Protein AF-A0A972JWY1-F1 (afdb_monomer_lite)

Structure (mmCIF, N/CA/C/O backbone):
data_AF-A0A972JWY1-F1
#
_entry.id   AF-A0A972JWY1-F1
#
loop_
_atom_site.group_PDB
_atom_site.i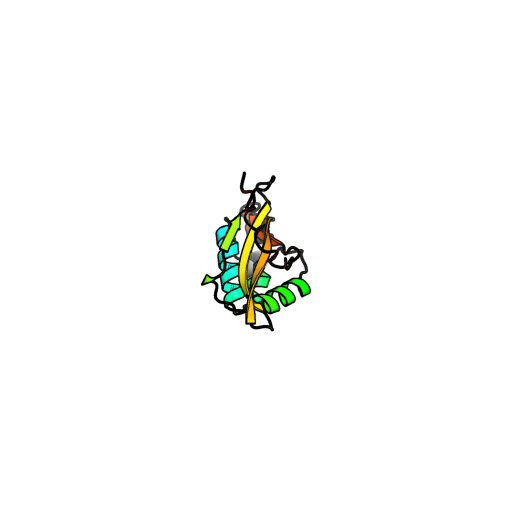d
_atom_site.type_symbol
_atom_site.label_atom_id
_atom_site.label_alt_id
_atom_site.label_comp_id
_atom_site.label_asym_id
_atom_site.label_entity_id
_atom_site.label_seq_id
_atom_site.pdbx_PDB_ins_code
_atom_site.Cartn_x
_atom_site.Cartn_y
_atom_site.Cartn_z
_atom_site.occupancy
_atom_site.B_iso_or_equiv
_atom_site.auth_seq_id
_atom_site.auth_comp_id
_atom_site.auth_asym_id
_atom_site.auth_atom_id
_atom_site.pdbx_PDB_model_num
ATOM 1 N N . MET A 1 1 ? 52.242 -6.864 -29.641 1.00 57.44 1 MET A N 1
ATOM 2 C CA . MET A 1 1 ? 51.829 -6.137 -28.414 1.00 57.44 1 MET A CA 1
ATOM 3 C C . MET A 1 1 ? 50.476 -5.418 -28.545 1.00 57.44 1 MET A C 1
ATOM 5 O O . MET A 1 1 ? 49.679 -5.521 -27.627 1.00 57.44 1 MET A O 1
ATOM 9 N N . ARG A 1 2 ? 50.147 -4.773 -29.678 1.00 54.00 2 ARG A N 1
ATOM 10 C CA . ARG A 1 2 ? 48.884 -4.022 -29.893 1.00 54.00 2 ARG A CA 1
ATOM 11 C C . ARG A 1 2 ? 47.576 -4.841 -29.775 1.00 54.00 2 ARG A C 1
ATOM 13 O O . ARG A 1 2 ? 46.601 -4.332 -29.239 1.00 54.00 2 ARG A O 1
ATOM 20 N N . ASN A 1 3 ? 47.565 -6.111 -30.191 1.00 56.72 3 ASN A N 1
ATOM 21 C CA . ASN A 1 3 ? 46.352 -6.955 -30.155 1.00 56.72 3 ASN A CA 1
ATOM 22 C C . ASN A 1 3 ? 45.970 -7.424 -28.740 1.00 56.72 3 ASN A C 1
ATOM 24 O O . ASN A 1 3 ? 44.793 -7.609 -28.450 1.00 56.72 3 ASN A O 1
ATOM 28 N N . ILE A 1 4 ? 46.957 -7.570 -27.851 1.00 67.19 4 ILE A N 1
ATOM 29 C CA . ILE A 1 4 ? 46.734 -7.984 -26.458 1.00 67.19 4 ILE A CA 1
ATOM 30 C C . ILE A 1 4 ? 46.080 -6.839 -25.672 1.00 67.19 4 ILE A C 1
ATOM 32 O O . ILE A 1 4 ? 45.142 -7.071 -24.919 1.00 67.19 4 ILE A O 1
ATOM 36 N N . ALA A 1 5 ? 46.501 -5.592 -25.915 1.00 63.88 5 ALA A N 1
ATOM 37 C CA . ALA A 1 5 ? 45.890 -4.415 -25.297 1.00 63.88 5 ALA A CA 1
ATOM 38 C C . ALA A 1 5 ? 44.412 -4.244 -25.696 1.00 63.88 5 ALA A C 1
ATOM 40 O O . ALA A 1 5 ? 43.578 -3.975 -24.840 1.00 63.88 5 ALA A O 1
ATOM 41 N N . ILE A 1 6 ? 44.068 -4.468 -26.971 1.00 67.38 6 ILE A N 1
ATOM 42 C CA . ILE A 1 6 ? 42.678 -4.390 -27.457 1.00 67.38 6 ILE A CA 1
ATOM 43 C C . ILE A 1 6 ? 41.809 -5.475 -26.807 1.00 67.38 6 ILE A C 1
ATOM 45 O O . ILE A 1 6 ? 40.698 -5.192 -26.368 1.00 67.38 6 ILE A O 1
ATOM 49 N N . PHE A 1 7 ? 42.324 -6.701 -26.692 1.00 63.97 7 PHE A N 1
ATOM 50 C CA . PHE A 1 7 ? 41.607 -7.802 -26.050 1.00 63.97 7 PHE A CA 1
ATOM 51 C C . PHE A 1 7 ? 41.331 -7.524 -24.565 1.00 63.97 7 PHE A C 1
ATOM 53 O O . PHE A 1 7 ? 40.209 -7.705 -24.100 1.00 63.97 7 PHE A O 1
ATOM 60 N N . ILE A 1 8 ? 42.325 -7.002 -23.838 1.00 68.94 8 ILE A N 1
ATOM 61 C CA . ILE A 1 8 ? 42.173 -6.609 -22.430 1.00 68.94 8 ILE A CA 1
ATOM 62 C C . ILE A 1 8 ? 41.130 -5.493 -22.283 1.00 68.94 8 ILE A C 1
ATOM 64 O O . ILE A 1 8 ? 40.285 -5.568 -21.395 1.00 68.94 8 ILE A O 1
ATOM 68 N N . VAL A 1 9 ? 41.129 -4.496 -23.174 1.00 69.19 9 VAL A N 1
ATOM 69 C CA . VAL A 1 9 ? 40.114 -3.432 -23.169 1.00 69.19 9 VAL A CA 1
ATOM 70 C C . VAL A 1 9 ? 38.718 -4.009 -23.396 1.00 69.19 9 VAL A C 1
ATOM 72 O O . VAL A 1 9 ? 37.812 -3.674 -22.643 1.00 69.19 9 VAL A O 1
ATOM 75 N N . ILE A 1 10 ? 38.522 -4.914 -24.357 1.00 68.62 10 ILE A N 1
ATOM 76 C CA . ILE A 1 10 ? 37.208 -5.531 -24.609 1.00 68.62 10 ILE A CA 1
ATOM 77 C C . ILE A 1 10 ? 36.725 -6.326 -23.391 1.00 68.62 10 ILE A C 1
ATOM 79 O O . ILE A 1 10 ? 35.565 -6.205 -23.007 1.00 68.62 10 ILE A O 1
ATOM 83 N N . VAL A 1 11 ? 37.611 -7.090 -22.747 1.00 69.69 11 VAL A N 1
ATOM 84 C CA . VAL A 1 11 ? 37.267 -7.880 -21.556 1.00 69.69 11 VAL A CA 1
ATOM 85 C C . VAL A 1 11 ? 36.926 -6.982 -20.366 1.00 69.69 11 VAL A C 1
ATOM 87 O O . VAL A 1 11 ? 35.931 -7.233 -19.692 1.00 69.69 11 VAL A O 1
ATOM 90 N N . ILE A 1 12 ? 37.687 -5.909 -20.126 1.00 66.81 12 ILE A N 1
ATOM 91 C CA . ILE A 1 12 ? 37.399 -4.964 -19.036 1.00 66.81 12 ILE A CA 1
ATOM 92 C C . ILE A 1 12 ? 36.105 -4.200 -19.317 1.00 66.81 12 ILE A C 1
ATOM 94 O O . ILE A 1 12 ? 35.259 -4.111 -18.437 1.00 66.81 12 ILE A O 1
ATOM 98 N N . THR A 1 13 ? 35.919 -3.692 -20.536 1.00 62.72 13 THR A N 1
ATOM 99 C CA . THR A 1 13 ? 34.737 -2.891 -20.900 1.00 62.72 13 THR A CA 1
ATOM 100 C C . THR A 1 13 ? 33.469 -3.748 -20.942 1.00 62.72 13 THR A C 1
ATOM 102 O O . THR A 1 13 ? 32.411 -3.311 -20.504 1.00 62.72 13 THR A O 1
ATOM 105 N N . GLY A 1 14 ? 33.568 -4.994 -21.416 1.00 63.53 14 GLY A N 1
ATOM 106 C CA . GLY A 1 14 ? 32.473 -5.964 -21.368 1.00 63.53 14 GLY A CA 1
ATOM 107 C C . GLY A 1 14 ? 32.167 -6.418 -19.940 1.00 63.53 14 GLY A C 1
ATOM 108 O O . GLY A 1 14 ? 31.004 -6.480 -19.548 1.00 63.53 14 GLY A O 1
ATOM 109 N N . GLY A 1 15 ? 33.203 -6.671 -19.136 1.00 64.06 15 GLY A N 1
ATOM 110 C CA . GLY A 1 15 ? 33.068 -7.052 -17.731 1.00 64.06 15 GLY A CA 1
ATOM 111 C C . GLY A 1 15 ? 32.445 -5.953 -16.867 1.00 64.06 15 GLY A C 1
ATOM 112 O O . GLY A 1 15 ? 31.585 -6.242 -16.032 1.00 64.06 15 GLY A O 1
ATOM 113 N N . THR A 1 16 ? 32.804 -4.685 -17.093 1.00 61.34 16 THR A N 1
ATOM 114 C CA . THR A 1 16 ? 32.198 -3.548 -16.387 1.00 61.34 16 THR A CA 1
ATOM 115 C C . THR A 1 16 ? 30.762 -3.300 -16.835 1.00 61.34 16 THR A C 1
ATOM 117 O O . THR A 1 16 ? 29.911 -3.081 -15.975 1.00 61.34 16 THR A O 1
ATOM 120 N N . LEU A 1 17 ? 30.450 -3.422 -18.133 1.00 59.72 17 LEU A N 1
ATOM 121 C CA . LEU A 1 17 ? 29.065 -3.340 -18.615 1.00 59.72 17 LEU A CA 1
ATOM 122 C C . LEU A 1 17 ? 28.177 -4.405 -17.959 1.00 59.72 17 LEU A C 1
ATOM 124 O O . LEU A 1 17 ? 27.107 -4.085 -17.446 1.00 59.72 17 LEU A O 1
ATOM 128 N N . LEU A 1 18 ? 28.635 -5.661 -17.934 1.00 60.59 18 LEU A N 1
ATOM 129 C CA . LEU A 1 18 ? 27.894 -6.769 -17.324 1.00 60.59 18 LEU A CA 1
ATOM 130 C C . LEU A 1 18 ? 27.712 -6.580 -15.813 1.00 60.59 18 LEU A C 1
ATOM 132 O O . LEU A 1 18 ? 26.639 -6.869 -15.292 1.00 60.59 18 LEU A O 1
ATOM 136 N N . SER A 1 19 ? 28.714 -6.038 -15.118 1.00 58.91 19 SER A N 1
ATOM 137 C CA . SER A 1 19 ? 28.625 -5.761 -13.677 1.00 58.91 19 SER A CA 1
ATOM 138 C C . SER A 1 19 ? 27.636 -4.633 -13.358 1.00 58.91 19 SER A C 1
ATOM 140 O O . SER A 1 19 ? 26.909 -4.721 -12.372 1.00 58.91 19 S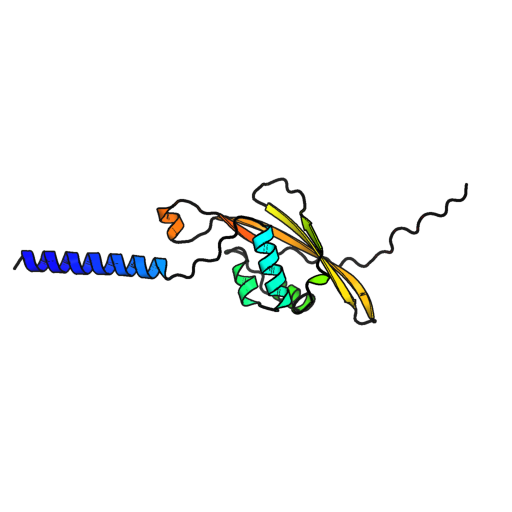ER A O 1
ATOM 142 N N . ILE A 1 20 ? 27.551 -3.597 -14.204 1.00 62.28 20 ILE A N 1
ATOM 143 C CA . ILE A 1 20 ? 26.562 -2.516 -14.063 1.00 62.28 20 ILE A CA 1
ATOM 144 C C . ILE A 1 20 ? 25.148 -3.052 -14.311 1.00 62.28 20 ILE A C 1
ATOM 146 O O . ILE A 1 20 ? 24.248 -2.756 -13.531 1.00 62.28 20 ILE A O 1
ATOM 150 N N . ILE A 1 21 ? 24.952 -3.878 -15.344 1.00 61.78 21 ILE A N 1
ATOM 151 C CA . ILE A 1 21 ? 23.658 -4.515 -15.635 1.00 61.78 21 ILE A CA 1
ATOM 152 C C . ILE A 1 21 ? 23.241 -5.440 -14.485 1.00 61.78 21 ILE A C 1
ATOM 154 O O . ILE A 1 21 ? 22.098 -5.380 -14.042 1.00 61.78 21 ILE A O 1
ATOM 158 N N . ALA A 1 22 ? 24.165 -6.244 -13.950 1.00 61.78 22 ALA A N 1
ATOM 159 C CA . ALA A 1 22 ? 23.901 -7.088 -12.790 1.00 61.78 22 ALA A CA 1
ATOM 160 C C . ALA A 1 22 ? 23.510 -6.249 -11.564 1.00 61.78 22 ALA A C 1
ATOM 162 O O . ALA A 1 22 ? 22.488 -6.526 -10.947 1.00 61.78 22 ALA A O 1
ATOM 163 N N . LEU A 1 23 ? 24.244 -5.171 -11.262 1.00 58.06 23 LEU A N 1
ATOM 164 C CA . LEU A 1 23 ? 23.927 -4.271 -10.148 1.00 58.06 23 LEU A CA 1
ATOM 165 C C . LEU A 1 23 ? 22.542 -3.625 -10.306 1.00 58.06 23 LEU A C 1
ATOM 167 O O . LEU A 1 23 ? 21.775 -3.529 -9.349 1.00 58.06 23 LEU A O 1
ATOM 171 N N . VAL A 1 24 ? 22.212 -3.220 -11.530 1.00 61.16 24 VAL A N 1
ATOM 172 C CA . VAL A 1 24 ? 20.919 -2.652 -11.909 1.00 61.16 24 VAL A CA 1
ATOM 173 C C . VAL A 1 24 ? 19.777 -3.666 -11.743 1.00 61.16 24 VAL A C 1
ATOM 175 O O . VAL A 1 24 ? 18.728 -3.303 -11.215 1.00 61.16 24 VAL A O 1
ATOM 178 N N . LEU A 1 25 ? 19.990 -4.931 -12.119 1.00 58.62 25 LEU A N 1
ATOM 179 C CA . LEU A 1 25 ? 19.017 -6.022 -11.971 1.00 58.62 25 LEU A CA 1
ATOM 180 C C . LEU A 1 25 ? 18.894 -6.540 -10.528 1.00 58.62 25 LEU A C 1
ATOM 182 O O . LEU A 1 25 ? 17.857 -7.085 -10.168 1.00 58.62 25 LEU A O 1
ATOM 186 N N . THR A 1 26 ? 19.925 -6.367 -9.695 1.00 58.88 26 THR A N 1
ATOM 187 C CA . THR A 1 26 ? 19.892 -6.762 -8.273 1.00 58.88 26 THR A CA 1
ATOM 188 C C . THR A 1 26 ? 19.236 -5.738 -7.354 1.00 58.88 26 THR A C 1
ATOM 190 O O . THR A 1 26 ? 19.020 -6.040 -6.180 1.00 58.88 26 THR A O 1
ATOM 193 N N . ARG A 1 27 ? 18.912 -4.528 -7.836 1.00 56.94 27 ARG A N 1
ATOM 194 C CA . ARG A 1 27 ? 18.136 -3.593 -7.015 1.00 56.94 27 ARG A CA 1
ATOM 195 C C . ARG A 1 27 ? 16.749 -4.192 -6.790 1.00 56.94 27 ARG A C 1
ATOM 197 O O . ARG A 1 27 ? 16.103 -4.547 -7.777 1.00 56.94 27 ARG A O 1
ATOM 204 N N . PRO A 1 28 ? 16.282 -4.296 -5.533 1.00 54.81 28 PRO A N 1
ATOM 205 C CA . PRO A 1 28 ? 14.945 -4.790 -5.256 1.00 54.81 28 PRO A CA 1
ATOM 206 C C . PRO A 1 28 ? 13.954 -3.901 -6.003 1.00 54.81 28 PRO A C 1
ATOM 208 O O . PRO A 1 28 ? 13.835 -2.703 -5.739 1.00 54.81 28 PRO A O 1
ATOM 211 N N . THR A 1 29 ? 13.303 -4.480 -7.006 1.00 63.47 29 THR A N 1
ATOM 212 C CA . THR A 1 29 ? 12.229 -3.815 -7.728 1.00 63.47 29 THR A CA 1
ATOM 213 C C . THR A 1 29 ? 11.056 -3.748 -6.772 1.00 63.47 29 THR A C 1
ATOM 215 O O . THR A 1 29 ? 10.650 -4.766 -6.207 1.00 63.47 29 THR A O 1
ATOM 218 N N . ARG A 1 30 ? 10.537 -2.538 -6.535 1.00 68.81 30 ARG A N 1
ATOM 219 C CA . ARG A 1 30 ? 9.289 -2.408 -5.785 1.00 68.81 30 ARG A CA 1
ATOM 220 C C . ARG A 1 30 ? 8.218 -3.259 -6.481 1.00 68.81 30 ARG A C 1
ATOM 222 O O . ARG A 1 30 ? 8.198 -3.291 -7.717 1.00 68.81 30 ARG A O 1
ATOM 229 N N . PRO A 1 31 ? 7.352 -3.942 -5.717 1.00 76.00 31 PRO A N 1
ATOM 230 C CA . PRO A 1 31 ? 6.230 -4.657 -6.299 1.00 76.00 31 PRO A CA 1
ATOM 231 C C . PRO A 1 31 ? 5.385 -3.695 -7.138 1.00 76.00 31 PRO A C 1
ATOM 233 O O . PRO A 1 31 ? 5.188 -2.535 -6.771 1.00 76.00 31 PRO A O 1
ATOM 236 N N . VAL A 1 32 ? 4.939 -4.181 -8.293 1.00 82.69 32 VAL A N 1
ATOM 237 C CA . VAL A 1 32 ? 4.107 -3.419 -9.224 1.00 82.69 32 VAL A CA 1
ATOM 238 C C . VAL A 1 32 ? 2.660 -3.818 -9.009 1.00 82.69 32 VAL A C 1
ATOM 240 O O . VAL A 1 32 ? 2.322 -4.995 -9.111 1.00 82.69 32 VAL A O 1
ATOM 243 N N . TYR A 1 33 ? 1.819 -2.831 -8.728 1.00 86.69 33 TYR A N 1
ATOM 244 C CA . TYR A 1 33 ? 0.390 -3.015 -8.530 1.00 86.69 33 TYR A CA 1
ATOM 245 C C . TYR A 1 33 ? -0.359 -2.414 -9.714 1.00 86.69 33 TYR A C 1
ATOM 247 O O . TYR A 1 33 ? -0.509 -1.195 -9.818 1.00 86.69 33 TYR A O 1
ATOM 255 N N . ASP A 1 34 ? -0.831 -3.279 -10.612 1.00 84.81 34 ASP A N 1
ATOM 256 C CA . ASP A 1 34 ? -1.582 -2.871 -11.805 1.00 84.81 34 ASP A CA 1
ATOM 257 C C . ASP A 1 34 ? -3.019 -2.429 -11.469 1.00 84.81 34 ASP A C 1
ATOM 259 O O . ASP A 1 34 ? -3.605 -1.597 -12.172 1.00 84.81 34 ASP A O 1
ATOM 263 N N . GLN A 1 35 ? -3.568 -2.949 -10.365 1.00 84.44 35 GLN A N 1
ATOM 264 C CA . GLN A 1 35 ? -4.923 -2.692 -9.873 1.00 84.44 35 GLN A CA 1
ATOM 265 C C . GLN A 1 35 ? -4.899 -2.129 -8.441 1.00 84.44 35 GLN A C 1
ATOM 267 O O . GLN A 1 35 ? -4.053 -2.548 -7.645 1.00 84.44 35 GLN A O 1
ATOM 272 N N . PRO A 1 36 ? -5.824 -1.213 -8.091 1.00 84.12 36 PRO A N 1
ATOM 273 C CA . PRO A 1 36 ? -5.888 -0.630 -6.752 1.00 84.12 36 PRO A CA 1
ATOM 274 C C . PRO A 1 36 ? -6.235 -1.681 -5.687 1.00 84.12 36 PRO A C 1
ATOM 276 O O . PRO A 1 36 ? -5.662 -1.658 -4.604 1.00 84.12 36 PRO A O 1
ATOM 279 N N . ASP A 1 37 ? -7.096 -2.647 -6.006 1.00 85.06 37 ASP A N 1
ATOM 280 C CA . ASP A 1 37 ? -7.534 -3.718 -5.101 1.00 85.06 37 ASP A CA 1
ATOM 281 C C . ASP A 1 37 ? -6.370 -4.561 -4.580 1.00 85.06 37 ASP A C 1
ATOM 283 O O . ASP A 1 37 ? -6.298 -4.853 -3.387 1.00 85.06 37 ASP A O 1
ATOM 287 N N . ALA A 1 38 ? -5.408 -4.882 -5.448 1.00 87.88 38 ALA A N 1
ATOM 288 C CA . ALA A 1 38 ? -4.214 -5.624 -5.057 1.00 87.88 38 ALA A CA 1
ATOM 289 C C . ALA A 1 38 ? -3.350 -4.831 -4.061 1.00 87.88 38 ALA A C 1
ATOM 291 O O . ALA A 1 38 ? -2.867 -5.397 -3.082 1.00 87.88 38 ALA A O 1
ATOM 292 N N . LEU A 1 39 ? -3.190 -3.518 -4.271 1.00 89.50 39 LEU A N 1
ATOM 293 C CA . LEU A 1 39 ? -2.471 -2.648 -3.334 1.00 89.50 39 LEU A CA 1
ATOM 294 C C . LEU A 1 39 ? -3.190 -2.592 -1.978 1.00 89.50 39 LEU A C 1
ATOM 296 O O . LEU A 1 39 ? -2.552 -2.732 -0.936 1.00 89.50 39 LEU A O 1
ATOM 300 N N . VAL A 1 40 ? -4.514 -2.402 -1.996 1.00 88.38 40 VAL A N 1
ATOM 301 C CA . VAL A 1 40 ? -5.342 -2.317 -0.786 1.00 88.38 40 VAL A CA 1
ATOM 302 C C . VAL A 1 40 ? -5.262 -3.607 0.022 1.00 88.38 40 VAL A C 1
ATOM 304 O O . VAL A 1 40 ? -5.069 -3.545 1.229 1.00 88.38 40 VAL A O 1
ATOM 307 N N . GLN A 1 41 ? -5.364 -4.776 -0.611 1.00 88.38 41 GLN A N 1
ATOM 308 C CA . GLN A 1 41 ? -5.271 -6.055 0.100 1.00 88.38 41 GLN A CA 1
ATOM 309 C C . GLN A 1 41 ? -3.924 -6.225 0.805 1.00 88.38 41 GLN A C 1
ATOM 311 O O . GLN A 1 41 ? -3.880 -6.641 1.962 1.00 88.38 41 GLN A O 1
ATOM 316 N N . VAL A 1 42 ? -2.824 -5.865 0.135 1.00 90.56 42 VAL A N 1
ATOM 317 C CA . VAL A 1 42 ? -1.488 -5.919 0.743 1.00 90.56 42 VAL A CA 1
ATOM 318 C C . VAL A 1 42 ? -1.365 -4.916 1.888 1.00 90.56 42 VAL A C 1
ATOM 320 O O . VAL A 1 42 ? -0.778 -5.242 2.915 1.00 90.56 42 VAL A O 1
ATOM 323 N N . TYR A 1 43 ? -1.948 -3.726 1.747 1.00 88.75 43 TYR A N 1
ATOM 324 C CA . TYR A 1 43 ? -1.988 -2.727 2.812 1.00 88.75 43 TYR A CA 1
ATOM 325 C C . TYR A 1 43 ? -2.770 -3.202 4.038 1.00 88.75 43 TYR A C 1
ATOM 327 O O . TYR A 1 43 ? -2.268 -3.094 5.152 1.00 88.75 43 TYR A O 1
ATOM 335 N N . LEU A 1 44 ? -3.963 -3.764 3.839 1.00 86.81 44 LEU A N 1
ATOM 336 C CA . LEU A 1 44 ? -4.787 -4.298 4.920 1.00 86.81 44 LEU A CA 1
ATOM 337 C C . LEU A 1 44 ? -4.065 -5.425 5.658 1.00 86.81 44 LEU A C 1
ATOM 339 O O . LEU A 1 44 ? -3.947 -5.377 6.877 1.00 86.81 44 LEU A O 1
ATOM 343 N N . ASN A 1 45 ? -3.494 -6.382 4.927 1.00 89.81 45 ASN A N 1
ATOM 344 C CA . ASN A 1 45 ? -2.701 -7.453 5.527 1.00 89.81 45 ASN A CA 1
ATOM 345 C C . ASN A 1 45 ? -1.498 -6.904 6.315 1.00 89.81 45 ASN A C 1
ATOM 347 O O . ASN A 1 45 ? -1.196 -7.373 7.408 1.00 89.81 45 ASN A O 1
ATOM 351 N N . ALA A 1 46 ? -0.832 -5.868 5.801 1.00 89.31 46 ALA A N 1
ATOM 352 C CA . ALA A 1 46 ? 0.270 -5.228 6.509 1.00 89.31 46 ALA A CA 1
ATOM 353 C C . ALA A 1 46 ? -0.191 -4.478 7.775 1.00 89.31 46 ALA A C 1
ATOM 355 O O . ALA A 1 46 ? 0.524 -4.491 8.774 1.00 89.31 46 ALA A O 1
ATOM 356 N N . LEU A 1 47 ? -1.387 -3.875 7.782 1.00 86.25 47 LEU A N 1
ATOM 357 C CA . LEU A 1 47 ? -1.985 -3.303 8.996 1.00 86.25 47 LEU A CA 1
ATOM 358 C C . LEU A 1 47 ? -2.309 -4.383 10.035 1.00 86.25 47 LEU A C 1
ATOM 360 O O . LEU A 1 47 ? -1.951 -4.231 11.202 1.00 86.25 47 LEU A O 1
ATOM 364 N N . GLU A 1 48 ? -2.927 -5.489 9.618 1.00 86.62 48 GLU A N 1
ATOM 365 C CA . GLU A 1 48 ? -3.250 -6.621 10.498 1.00 86.62 48 GLU A CA 1
ATOM 366 C C . GLU A 1 48 ? -1.995 -7.216 11.138 1.00 86.62 48 GLU A C 1
ATOM 368 O O . GLU A 1 48 ? -1.963 -7.496 12.333 1.00 86.62 48 GLU A O 1
ATOM 373 N N . GLN A 1 49 ? -0.922 -7.345 10.359 1.00 88.56 49 GLN A N 1
ATOM 374 C CA . GLN A 1 49 ? 0.366 -7.851 10.833 1.00 88.56 49 GLN A CA 1
ATOM 375 C C . GLN A 1 49 ? 1.193 -6.804 11.590 1.00 88.56 49 GLN A C 1
ATOM 377 O O . GLN A 1 49 ? 2.251 -7.137 12.125 1.00 88.56 49 GLN A O 1
ATOM 382 N N . ASN A 1 50 ? 0.734 -5.547 11.644 1.00 86.56 50 ASN A N 1
ATOM 383 C CA . ASN A 1 50 ? 1.501 -4.410 12.154 1.00 86.56 50 ASN A CA 1
ATOM 384 C C . ASN A 1 50 ? 2.886 -4.283 11.468 1.00 86.56 50 ASN A C 1
ATOM 386 O O . ASN A 1 50 ? 3.885 -3.901 12.083 1.00 86.56 50 ASN A O 1
ATOM 390 N N . ASP A 1 51 ? 2.956 -4.632 10.178 1.00 89.69 51 ASP A N 1
ATOM 391 C CA . ASP A 1 51 ? 4.173 -4.626 9.367 1.00 89.69 51 ASP A CA 1
ATOM 392 C C . ASP A 1 51 ? 4.413 -3.237 8.764 1.00 89.69 51 ASP A C 1
ATOM 394 O O . ASP A 1 51 ? 4.045 -2.917 7.627 1.00 89.69 51 ASP A O 1
ATOM 398 N N . ARG A 1 52 ? 5.076 -2.393 9.559 1.00 87.88 52 ARG A N 1
ATOM 399 C CA . ARG A 1 52 ? 5.492 -1.045 9.154 1.00 87.88 52 ARG A CA 1
ATOM 400 C C . ARG A 1 52 ? 6.287 -1.050 7.8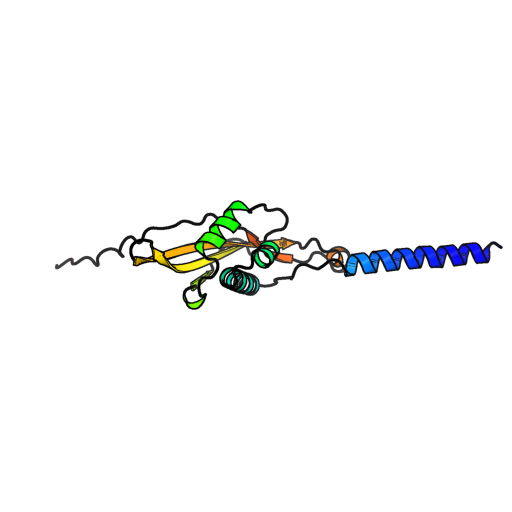49 1.00 87.88 52 ARG A C 1
ATOM 402 O O . ARG A 1 52 ? 6.056 -0.194 6.997 1.00 87.88 52 ARG A O 1
ATOM 409 N N . GLN A 1 53 ? 7.234 -1.976 7.706 1.00 88.00 53 GLN A N 1
ATOM 410 C CA . GLN A 1 53 ? 8.151 -1.981 6.571 1.00 88.00 53 GLN A CA 1
ATOM 411 C C . GLN A 1 53 ? 7.387 -2.256 5.278 1.00 88.00 53 GLN A C 1
ATOM 413 O O . GLN A 1 53 ? 7.608 -1.569 4.280 1.00 88.00 53 GLN A O 1
ATOM 418 N N . GLN A 1 54 ? 6.450 -3.204 5.308 1.00 88.69 54 GLN A N 1
ATOM 419 C CA . GLN A 1 54 ? 5.603 -3.501 4.163 1.00 88.69 54 GLN A CA 1
ATOM 420 C C . GLN A 1 54 ? 4.759 -2.288 3.768 1.00 88.69 54 GLN A C 1
ATOM 422 O O . GLN A 1 54 ? 4.754 -1.940 2.587 1.00 88.69 54 GLN A O 1
ATOM 427 N N . ILE A 1 55 ? 4.124 -1.592 4.719 1.00 87.44 55 ILE A N 1
ATOM 428 C CA . ILE A 1 55 ? 3.327 -0.389 4.417 1.00 87.44 55 ILE A CA 1
ATOM 429 C C . ILE A 1 55 ? 4.195 0.692 3.771 1.00 87.44 55 ILE A C 1
ATOM 431 O O . ILE A 1 55 ? 3.792 1.257 2.756 1.00 87.44 55 ILE A O 1
ATOM 435 N N . GLU A 1 56 ? 5.407 0.929 4.282 1.00 86.31 56 GLU A N 1
ATOM 436 C CA . GLU A 1 56 ? 6.344 1.906 3.711 1.00 86.31 56 GLU A CA 1
ATOM 437 C C . GLU A 1 56 ? 6.684 1.619 2.236 1.00 86.31 56 GLU A C 1
ATOM 439 O O . GLU A 1 56 ? 6.903 2.553 1.459 1.00 86.31 56 GLU A O 1
ATOM 444 N N . THR A 1 57 ? 6.670 0.351 1.803 1.00 86.69 57 THR A N 1
ATOM 445 C CA . THR A 1 57 ? 6.895 0.004 0.388 1.00 86.69 57 THR A CA 1
ATOM 446 C C . THR A 1 57 ? 5.729 0.362 -0.536 1.00 86.69 57 THR A C 1
ATOM 448 O O . THR A 1 57 ? 5.956 0.608 -1.724 1.00 86.69 57 THR A O 1
ATOM 451 N N . LEU A 1 58 ? 4.502 0.415 -0.005 1.00 88.06 58 LEU A N 1
ATOM 452 C CA . LEU A 1 58 ? 3.278 0.717 -0.760 1.00 88.06 58 LEU A CA 1
ATOM 453 C C . LEU A 1 58 ? 3.096 2.219 -0.994 1.00 88.06 58 LEU A C 1
ATOM 455 O O . LEU A 1 58 ? 2.294 2.636 -1.830 1.00 88.06 58 LEU A O 1
ATOM 459 N N . LEU A 1 59 ? 3.834 3.033 -0.246 1.00 85.94 59 LEU A N 1
ATOM 460 C CA . LEU A 1 59 ? 3.734 4.479 -0.272 1.00 85.94 59 LEU A CA 1
ATOM 461 C C . LEU A 1 59 ? 4.384 5.095 -1.516 1.00 85.94 59 LEU A C 1
ATOM 463 O O . LEU A 1 59 ? 5.407 4.621 -2.033 1.00 85.94 59 LEU A O 1
ATOM 467 N N . ALA A 1 60 ? 3.812 6.216 -1.959 1.00 83.00 60 ALA A N 1
ATOM 468 C CA . ALA A 1 60 ? 4.3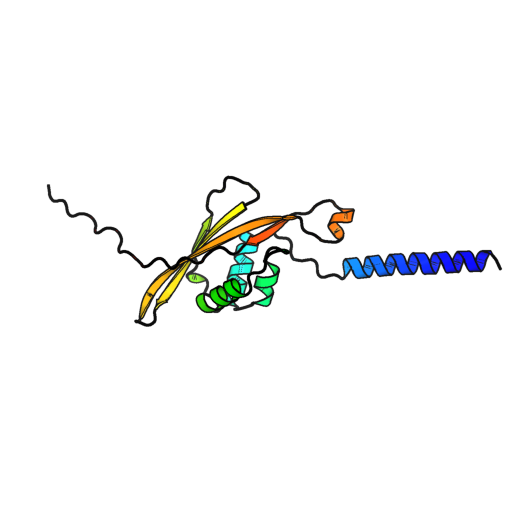43 6.997 -3.069 1.00 83.00 60 ALA A CA 1
ATOM 469 C C . ALA A 1 60 ? 5.808 7.439 -2.810 1.00 83.00 60 ALA A C 1
ATOM 471 O O . ALA A 1 60 ? 6.113 7.932 -1.722 1.00 83.00 60 ALA A O 1
ATOM 472 N N . PRO A 1 61 ? 6.731 7.327 -3.792 1.00 70.00 61 PRO A N 1
ATOM 473 C CA . PRO A 1 61 ? 8.174 7.528 -3.585 1.00 70.00 61 PRO A CA 1
ATOM 474 C C . PRO A 1 61 ? 8.613 8.901 -3.047 1.00 70.00 61 PRO A C 1
ATOM 476 O O . PRO A 1 61 ? 9.710 9.016 -2.511 1.00 70.00 61 PRO A O 1
ATOM 479 N N . LYS A 1 62 ? 7.800 9.950 -3.225 1.00 71.94 62 LYS A N 1
ATOM 480 C CA . LYS A 1 62 ? 8.158 11.353 -2.920 1.00 71.94 62 LYS A CA 1
ATOM 481 C C . LYS A 1 62 ? 7.458 11.916 -1.692 1.00 71.94 62 LYS A C 1
ATOM 483 O O . LYS A 1 62 ? 7.391 13.129 -1.517 1.00 71.94 62 LYS A O 1
ATOM 488 N N . TYR A 1 63 ? 6.871 11.051 -0.889 1.00 69.25 63 TYR A N 1
ATOM 489 C CA . TYR A 1 63 ? 5.876 11.470 0.069 1.00 69.25 63 TYR A CA 1
ATOM 490 C C . TYR A 1 63 ? 6.333 10.973 1.444 1.00 69.25 63 TYR A C 1
ATOM 492 O O . TYR A 1 63 ? 6.791 9.842 1.607 1.00 69.25 63 TYR A O 1
ATOM 500 N N . HIS A 1 64 ? 6.365 11.900 2.399 1.00 64.69 64 HIS A N 1
ATOM 501 C CA . HIS A 1 64 ? 6.872 11.684 3.749 1.00 64.69 64 HIS A CA 1
ATOM 502 C C . HIS A 1 64 ? 5.683 11.745 4.699 1.00 64.69 64 HIS A C 1
ATOM 504 O O . HIS A 1 64 ? 5.072 12.795 4.848 1.00 64.69 64 HIS A O 1
ATOM 510 N N . PHE A 1 65 ? 5.356 10.613 5.311 1.00 73.44 65 PHE A N 1
ATOM 511 C CA . PHE A 1 65 ? 4.138 10.425 6.112 1.00 73.44 65 PHE A CA 1
ATOM 512 C C . PHE A 1 65 ? 4.428 9.596 7.362 1.00 73.44 65 PHE A C 1
ATOM 514 O O . PHE A 1 65 ? 3.664 8.734 7.784 1.00 73.44 65 PHE A O 1
ATOM 521 N N . GLN A 1 66 ? 5.610 9.808 7.938 1.00 73.62 66 GLN A N 1
ATOM 522 C CA . GLN A 1 66 ? 6.070 9.039 9.089 1.00 73.62 66 GLN A CA 1
ATOM 523 C C . GLN A 1 66 ? 5.109 9.190 10.278 1.00 73.62 66 GLN A C 1
ATOM 525 O O . GLN A 1 66 ? 4.839 8.217 10.974 1.00 73.62 66 GLN A O 1
ATOM 530 N N . ARG A 1 67 ? 4.534 10.388 10.452 1.00 77.81 67 ARG A N 1
ATOM 531 C CA . ARG A 1 67 ? 3.586 10.701 11.524 1.00 77.81 67 ARG A CA 1
ATOM 532 C C . ARG A 1 67 ? 2.221 10.051 11.299 1.00 77.81 67 ARG A C 1
ATOM 534 O O . ARG A 1 67 ? 1.677 9.445 12.212 1.00 77.81 67 ARG A O 1
ATOM 541 N N . GLU A 1 68 ? 1.688 10.158 10.088 1.00 76.62 68 GLU A N 1
ATOM 542 C CA . GLU A 1 68 ? 0.395 9.603 9.686 1.00 76.62 68 GLU A CA 1
ATOM 543 C C . GLU A 1 68 ? 0.431 8.073 9.696 1.00 76.62 68 GLU A C 1
ATOM 545 O O . GLU A 1 68 ? -0.527 7.429 10.122 1.00 76.62 68 GLU A O 1
ATOM 550 N N . LEU A 1 69 ? 1.555 7.485 9.275 1.00 79.94 69 LEU A N 1
ATOM 551 C CA . LEU A 1 69 ? 1.798 6.049 9.359 1.00 79.94 69 LEU A CA 1
ATOM 552 C C . LEU A 1 69 ? 1.826 5.576 10.813 1.00 79.94 69 LEU A C 1
ATOM 554 O O . LEU A 1 69 ? 1.190 4.579 11.136 1.00 79.94 69 LEU A O 1
ATOM 558 N N . GLU A 1 70 ? 2.531 6.289 11.692 1.00 82.75 70 GLU A N 1
ATOM 559 C CA . GLU A 1 70 ? 2.576 5.957 13.119 1.00 82.75 70 GLU A CA 1
ATOM 560 C C . GLU A 1 70 ? 1.199 6.069 13.769 1.00 82.75 70 GLU A C 1
ATOM 562 O O . GLU A 1 70 ? 0.802 5.159 14.491 1.00 82.75 70 GLU A O 1
ATOM 567 N N . GLN A 1 71 ? 0.438 7.121 13.461 1.00 80.38 71 GLN A N 1
ATOM 568 C CA . GLN A 1 71 ? -0.940 7.262 13.928 1.00 80.38 71 GLN A CA 1
ATOM 569 C C . GLN A 1 71 ? -1.822 6.122 13.408 1.00 80.38 71 GLN A C 1
ATOM 571 O O . GLN A 1 71 ? -2.556 5.510 14.172 1.00 80.38 71 GLN A O 1
ATOM 576 N N . THR A 1 72 ? -1.698 5.769 12.131 1.00 79.19 72 THR A N 1
ATOM 577 C CA . THR A 1 72 ? -2.462 4.671 11.527 1.00 79.19 72 THR A CA 1
ATOM 578 C C . THR A 1 72 ? -2.106 3.325 12.154 1.00 79.19 72 THR A C 1
ATOM 580 O O . THR A 1 72 ? -2.998 2.547 12.465 1.00 79.19 72 THR A O 1
ATOM 583 N N . LEU A 1 73 ? -0.829 3.042 12.405 1.00 82.50 73 LEU A N 1
ATOM 584 C CA . LEU A 1 73 ? -0.420 1.811 13.085 1.00 82.50 73 LEU A CA 1
ATOM 585 C C . LEU A 1 73 ? -0.866 1.787 14.550 1.00 82.50 73 LEU A C 1
ATOM 587 O O . LEU A 1 73 ? -1.246 0.734 15.047 1.00 82.50 73 LEU A O 1
ATOM 591 N N . GLN A 1 74 ? -0.887 2.933 15.234 1.00 80.38 74 GLN A N 1
ATOM 592 C CA . GLN A 1 74 ? -1.459 3.035 16.579 1.00 80.38 74 GLN A CA 1
ATOM 593 C C . GLN A 1 74 ? -2.975 2.801 16.584 1.00 80.38 74 GLN A C 1
ATOM 595 O O . GLN A 1 74 ? -3.492 2.206 17.526 1.00 80.38 74 GLN A O 1
ATOM 600 N N . THR A 1 75 ? -3.684 3.262 15.551 1.00 74.25 75 THR A N 1
ATOM 601 C CA . THR A 1 75 ? -5.144 3.141 15.456 1.00 74.25 75 THR A CA 1
ATOM 602 C C . THR A 1 75 ? -5.595 1.767 14.955 1.00 74.25 75 THR A C 1
ATOM 604 O O . THR A 1 75 ? -6.579 1.243 15.470 1.00 74.25 75 THR A O 1
ATOM 607 N N . TYR A 1 76 ? -4.903 1.187 13.969 1.00 74.94 76 TYR A N 1
ATOM 608 C CA . TYR A 1 76 ? -5.351 -0.002 13.228 1.00 74.94 76 TYR A CA 1
ATOM 609 C C . TYR A 1 76 ? -4.401 -1.204 13.309 1.00 74.94 76 TYR A C 1
ATOM 611 O O . TYR A 1 76 ? -4.791 -2.309 12.936 1.00 74.94 76 TYR A O 1
ATOM 619 N N . GLY A 1 77 ? -3.159 -1.011 13.762 1.00 78.19 77 GLY A N 1
ATOM 620 C CA . GLY A 1 77 ? -2.150 -2.067 13.794 1.00 78.19 77 GLY A CA 1
ATOM 621 C C . GLY A 1 77 ? -2.569 -3.227 14.695 1.00 78.19 77 GLY A C 1
ATOM 622 O O . GLY A 1 77 ? -2.857 -3.028 15.875 1.00 78.19 77 GLY A O 1
ATOM 623 N N . GLY A 1 78 ? -2.588 -4.446 14.151 1.00 74.69 78 GLY A N 1
ATOM 624 C CA . GLY A 1 78 ? -2.957 -5.648 14.908 1.00 74.69 78 GLY A CA 1
ATOM 625 C C . GLY A 1 78 ? -4.462 -5.884 15.073 1.00 74.69 78 GLY A C 1
ATOM 626 O O . GLY A 1 78 ? -4.843 -6.785 15.820 1.00 74.69 78 GLY A O 1
ATOM 627 N N . LEU A 1 79 ? -5.320 -5.094 14.414 1.00 72.88 79 LEU A N 1
ATOM 628 C CA . LEU A 1 79 ? -6.764 -5.340 14.406 1.00 72.88 79 LEU A CA 1
ATOM 629 C C . LEU A 1 79 ? -7.143 -6.417 13.370 1.00 72.88 79 LEU A C 1
ATOM 631 O O . LEU A 1 79 ? -6.639 -6.362 12.246 1.00 72.88 79 LEU A O 1
ATOM 635 N N . PRO A 1 80 ? -8.063 -7.349 13.702 1.00 70.31 80 PRO A N 1
ATOM 636 C CA . PRO A 1 80 ? -8.573 -8.335 12.751 1.00 70.31 80 PRO A CA 1
ATOM 637 C C . PRO A 1 80 ? -9.281 -7.676 11.560 1.00 70.31 80 PRO A C 1
ATOM 639 O O . PRO A 1 80 ? -10.171 -6.837 11.736 1.00 70.31 80 PRO A O 1
ATOM 642 N N . LEU A 1 81 ? -8.938 -8.094 10.339 1.00 67.31 81 LEU A N 1
ATOM 643 C CA . LEU A 1 81 ? -9.485 -7.504 9.105 1.00 67.31 81 LEU A CA 1
ATOM 644 C C . LEU A 1 81 ? -10.943 -7.857 8.818 1.00 67.31 81 LEU A C 1
ATOM 646 O O . LEU A 1 81 ? -11.555 -7.252 7.939 1.00 67.31 81 LEU A O 1
ATOM 650 N N . GLU A 1 82 ? -11.521 -8.808 9.549 1.00 66.94 82 GLU A N 1
ATOM 651 C CA . GLU A 1 82 ? -12.921 -9.223 9.389 1.00 66.94 82 GLU A CA 1
ATOM 652 C C . GLU A 1 82 ? -13.924 -8.078 9.612 1.00 66.94 82 GLU A C 1
ATOM 654 O O . GLU A 1 82 ? -15.048 -8.125 9.110 1.00 66.94 82 GLU A O 1
ATOM 659 N N . HIS A 1 83 ? -13.493 -7.011 10.290 1.00 60.66 83 HIS A N 1
ATOM 660 C CA . HIS A 1 83 ? -14.279 -5.802 10.516 1.00 60.66 83 HIS A CA 1
ATOM 661 C C . HIS A 1 83 ? -14.060 -4.709 9.470 1.00 60.66 83 HIS A C 1
ATOM 663 O O . HIS A 1 83 ? -14.706 -3.669 9.563 1.00 60.66 83 HIS A O 1
ATOM 669 N N . VAL A 1 84 ? -13.184 -4.918 8.482 1.00 65.38 84 VAL A N 1
ATOM 670 C CA . VAL A 1 84 ? -12.813 -3.885 7.513 1.00 65.38 84 VAL A CA 1
ATOM 671 C C . VAL A 1 84 ? -13.685 -3.967 6.264 1.00 65.38 84 VAL A C 1
ATOM 673 O O . VAL A 1 84 ? -13.550 -4.871 5.440 1.00 65.38 84 VAL A O 1
ATOM 676 N N . ARG A 1 85 ? -14.587 -2.994 6.095 1.00 67.81 85 ARG A N 1
ATOM 677 C CA . ARG A 1 85 ? -15.367 -2.837 4.853 1.00 67.81 85 ARG A CA 1
ATOM 678 C C . ARG A 1 85 ? -14.668 -1.876 3.908 1.00 67.81 85 ARG A C 1
ATOM 680 O O . ARG A 1 85 ? -14.238 -0.814 4.342 1.00 67.81 85 ARG A O 1
ATOM 687 N N . LEU A 1 86 ? -14.618 -2.252 2.630 1.00 70.06 86 LEU A N 1
ATOM 688 C CA . LEU A 1 86 ? -14.006 -1.473 1.563 1.00 70.06 86 LEU A CA 1
ATOM 689 C C . LEU A 1 86 ? -15.073 -0.924 0.612 1.00 70.06 86 LEU A C 1
ATOM 691 O O . LEU A 1 86 ? -15.869 -1.690 0.067 1.00 70.06 86 LEU A O 1
ATOM 695 N N . SER A 1 87 ? -15.059 0.385 0.378 1.00 72.81 87 SER A N 1
ATOM 696 C CA . SER A 1 87 ? -15.873 1.032 -0.655 1.00 72.81 87 SER A CA 1
ATOM 697 C C . SER A 1 87 ? -14.995 1.918 -1.526 1.00 72.81 87 SER A C 1
ATOM 699 O O . SER A 1 87 ? -14.236 2.727 -1.004 1.00 72.81 87 SER A O 1
ATOM 701 N N . TYR A 1 88 ? -15.086 1.778 -2.848 1.00 75.75 88 TYR A N 1
ATOM 702 C CA . TYR A 1 88 ? -14.353 2.636 -3.777 1.00 75.75 88 TYR A CA 1
ATOM 703 C C . TYR A 1 88 ? -15.181 3.865 -4.144 1.00 75.75 88 TYR A C 1
ATOM 705 O O . TYR A 1 88 ? -16.325 3.747 -4.588 1.00 75.75 88 TYR A O 1
ATOM 713 N N . GLY A 1 89 ? -14.588 5.046 -3.989 1.00 68.38 89 GLY A N 1
ATOM 714 C CA . GLY A 1 89 ? -15.181 6.301 -4.431 1.00 68.38 89 GLY A CA 1
ATOM 715 C C . GLY A 1 89 ? -15.035 6.497 -5.939 1.00 68.38 89 GLY A C 1
ATOM 716 O O . GLY A 1 89 ? -14.046 6.081 -6.547 1.00 68.38 89 GLY A O 1
ATOM 717 N N . GLN A 1 90 ? -16.018 7.159 -6.554 1.00 58.62 90 GLN A N 1
ATOM 718 C CA . GLN A 1 90 ? -15.866 7.648 -7.923 1.00 58.62 90 GLN A CA 1
ATOM 719 C C . GLN A 1 90 ? -14.867 8.802 -7.938 1.00 58.62 90 GLN A C 1
ATOM 721 O O . GLN A 1 90 ? -14.967 9.736 -7.143 1.00 58.62 90 GLN A O 1
ATOM 726 N N . THR A 1 91 ? -13.920 8.751 -8.866 1.00 62.91 91 THR A N 1
ATOM 727 C CA . THR A 1 91 ? -12.942 9.814 -9.081 1.00 62.91 91 THR A CA 1
ATOM 728 C C . THR A 1 91 ? -13.047 10.341 -10.503 1.00 62.91 91 THR A C 1
ATOM 730 O O . THR A 1 91 ? -13.401 9.626 -11.439 1.00 62.91 91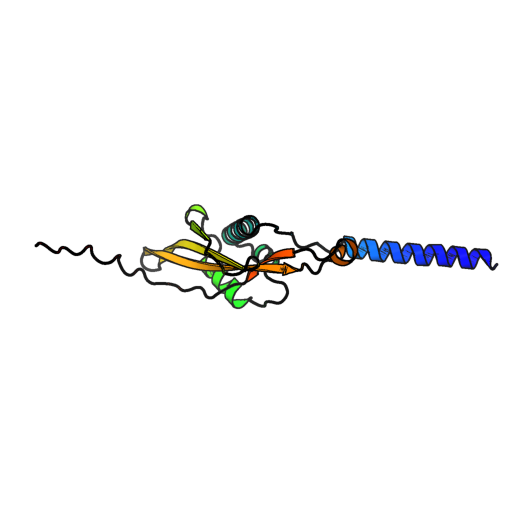 THR A O 1
ATOM 733 N N . GLU A 1 92 ? -12.718 11.617 -10.681 1.00 61.09 92 GLU A N 1
ATOM 734 C CA . GLU A 1 92 ? -12.738 12.271 -11.996 1.00 61.09 92 GLU A CA 1
ATOM 735 C C . GLU A 1 92 ? -11.558 11.844 -12.889 1.00 61.09 92 GLU A C 1
ATOM 737 O O . GLU A 1 92 ? -11.535 12.136 -14.084 1.00 61.09 92 GLU A O 1
ATOM 742 N N . SER A 1 93 ? -10.562 11.151 -12.322 1.00 77.00 93 SER A N 1
ATOM 743 C CA . SER A 1 93 ? -9.308 10.800 -12.987 1.00 77.00 93 SER A CA 1
ATOM 744 C C . SER A 1 93 ? -9.021 9.302 -12.893 1.00 77.00 93 SER A C 1
ATOM 746 O O . SER A 1 93 ? -9.009 8.760 -11.789 1.00 77.00 93 SER A O 1
ATOM 748 N N . PRO A 1 94 ? -8.642 8.636 -14.002 1.00 77.94 94 PRO A N 1
ATOM 749 C CA . PRO A 1 94 ? -8.238 7.228 -13.976 1.00 77.94 94 PRO A CA 1
ATOM 750 C C . PRO A 1 94 ? -6.900 6.994 -13.249 1.00 77.94 94 PRO A C 1
ATOM 752 O O . PRO A 1 94 ? -6.470 5.851 -13.098 1.00 77.94 94 PRO A O 1
ATOM 755 N N . PHE A 1 95 ? -6.215 8.061 -12.821 1.00 83.56 95 PHE A N 1
ATOM 756 C CA . PHE A 1 95 ? -4.951 8.000 -12.083 1.00 83.56 95 PHE A CA 1
ATOM 757 C C . PHE A 1 95 ? -5.122 8.174 -10.573 1.00 83.56 95 PHE A C 1
ATOM 759 O O . PHE A 1 95 ? -4.125 8.184 -9.853 1.00 83.56 95 PHE A O 1
ATOM 766 N N . PHE A 1 96 ? -6.351 8.336 -10.092 1.00 84.81 96 PHE A N 1
ATOM 767 C CA . PHE A 1 96 ? -6.649 8.560 -8.685 1.00 84.81 96 PHE A CA 1
ATOM 768 C C . PHE A 1 96 ? -7.855 7.722 -8.285 1.00 84.81 96 PHE A C 1
ATOM 770 O O . PHE A 1 96 ? -8.819 7.666 -9.034 1.00 84.81 96 PHE A O 1
ATOM 777 N N . VAL A 1 97 ? -7.814 7.071 -7.131 1.00 83.94 97 VAL A N 1
ATOM 778 C CA . VAL A 1 97 ? -8.929 6.298 -6.572 1.00 83.94 97 VAL A CA 1
ATOM 779 C C . VAL A 1 97 ? -8.974 6.576 -5.078 1.00 83.94 97 VAL A C 1
ATOM 781 O O . VAL A 1 97 ? -7.929 6.644 -4.438 1.00 83.94 97 VAL A O 1
ATOM 784 N N . THR A 1 98 ? -10.163 6.736 -4.510 1.00 81.94 98 THR A N 1
ATOM 785 C CA . THR A 1 98 ? -10.341 6.726 -3.056 1.00 81.94 98 THR A CA 1
ATOM 786 C C . THR A 1 98 ? -10.948 5.402 -2.627 1.00 81.94 98 THR A C 1
ATOM 788 O O . THR A 1 98 ? -11.796 4.849 -3.327 1.00 81.94 98 THR A O 1
ATOM 791 N N . ALA A 1 99 ? -10.498 4.878 -1.493 1.00 79.88 99 ALA A N 1
ATOM 792 C CA . ALA A 1 99 ? -11.090 3.715 -0.857 1.00 79.88 99 ALA A CA 1
ATOM 793 C C . ALA A 1 99 ? -11.406 4.043 0.602 1.00 79.88 99 ALA A C 1
ATOM 795 O O . ALA A 1 99 ? -10.541 4.504 1.339 1.00 79.88 99 ALA A O 1
ATOM 796 N N . GLU A 1 100 ? -12.641 3.818 1.018 1.00 78.12 100 GLU A N 1
ATOM 797 C CA . GLU A 1 100 ? -13.069 3.988 2.401 1.00 78.12 100 GLU A CA 1
ATOM 798 C C . GLU A 1 100 ? -12.895 2.670 3.150 1.00 78.12 100 GLU A C 1
ATOM 800 O O . GLU A 1 100 ? -13.364 1.626 2.693 1.00 78.12 100 GLU A O 1
ATOM 805 N N . LEU A 1 101 ? -12.216 2.737 4.294 1.00 75.50 101 LEU A N 1
ATOM 806 C CA . LEU A 1 101 ? -12.096 1.679 5.282 1.00 75.50 101 LEU A CA 1
ATOM 807 C C . LEU A 1 101 ? -13.014 1.996 6.455 1.00 75.50 101 LEU A C 1
ATOM 809 O O . LEU A 1 101 ? -12.876 3.048 7.076 1.00 75.50 101 LEU A O 1
ATOM 813 N N . CYS A 1 102 ? -13.903 1.075 6.793 1.00 71.06 102 CYS A N 1
ATOM 814 C CA . CYS A 1 102 ? -14.683 1.145 8.028 1.00 71.06 102 CYS A CA 1
ATOM 815 C C . CYS A 1 102 ? -14.221 0.022 8.947 1.00 71.06 102 CYS A C 1
ATOM 817 O O . CYS A 1 102 ? -14.247 -1.116 8.493 1.00 71.06 102 CYS A O 1
ATOM 819 N N . ALA A 1 103 ? -13.836 0.319 10.189 1.00 67.94 103 ALA A N 1
ATOM 820 C CA . ALA A 1 103 ? -13.456 -0.681 11.188 1.00 67.94 103 ALA A CA 1
ATOM 821 C C . ALA A 1 103 ? -14.225 -0.473 12.500 1.00 67.94 103 ALA A C 1
ATOM 823 O O . ALA A 1 103 ? -14.309 0.648 13.003 1.00 67.94 103 ALA A O 1
ATOM 824 N N . ASP A 1 104 ? -14.748 -1.558 13.071 1.00 71.38 104 ASP A N 1
ATOM 825 C CA . ASP A 1 104 ? -15.399 -1.541 14.381 1.00 71.38 104 ASP A CA 1
ATOM 826 C C . ASP A 1 104 ? -14.333 -1.610 15.487 1.00 71.38 104 ASP A C 1
ATOM 828 O O . ASP A 1 104 ? -13.576 -2.575 15.585 1.00 71.38 104 ASP A O 1
ATOM 832 N N . ARG A 1 105 ? -14.268 -0.592 16.348 1.00 70.69 105 ARG A N 1
ATOM 833 C CA . ARG A 1 105 ? -13.332 -0.511 17.478 1.00 70.69 105 ARG A CA 1
ATOM 834 C C . ARG A 1 105 ? -14.096 -0.341 18.778 1.00 70.69 105 ARG A C 1
ATOM 836 O O . ARG A 1 105 ? -15.050 0.414 18.837 1.00 70.69 105 ARG A O 1
ATOM 843 N N . THR A 1 106 ? -13.632 -0.958 19.858 1.00 68.56 106 THR A N 1
ATOM 844 C CA . THR A 1 106 ? -14.152 -0.635 21.195 1.00 68.56 106 THR A CA 1
ATOM 845 C C . THR A 1 106 ? -13.383 0.556 21.782 1.00 68.56 106 THR A C 1
ATOM 847 O O . THR A 1 106 ? -12.150 0.550 21.806 1.00 68.56 106 THR A O 1
ATOM 850 N N . ASP A 1 107 ? -14.086 1.610 22.196 1.00 67.62 107 ASP A N 1
ATOM 851 C CA . ASP A 1 107 ? -13.500 2.781 22.851 1.00 67.62 107 ASP A CA 1
ATOM 852 C C . ASP A 1 107 ? -13.046 2.468 24.294 1.00 67.62 107 ASP A C 1
ATOM 854 O O . ASP A 1 107 ? -13.244 1.372 24.819 1.00 67.62 107 ASP A O 1
ATOM 858 N N . ALA A 1 108 ? -12.428 3.446 24.965 1.00 67.31 108 ALA A N 1
ATOM 859 C CA . ALA A 1 108 ? -11.971 3.296 26.351 1.00 67.31 108 ALA A CA 1
ATOM 860 C C . ALA A 1 108 ? -13.114 3.075 27.368 1.00 67.31 108 ALA A C 1
ATOM 862 O O . ALA A 1 108 ? -12.850 2.707 28.511 1.00 67.31 108 ALA A O 1
ATOM 863 N N . ASN A 1 109 ? -14.367 3.291 26.960 1.00 74.00 109 ASN A N 1
ATOM 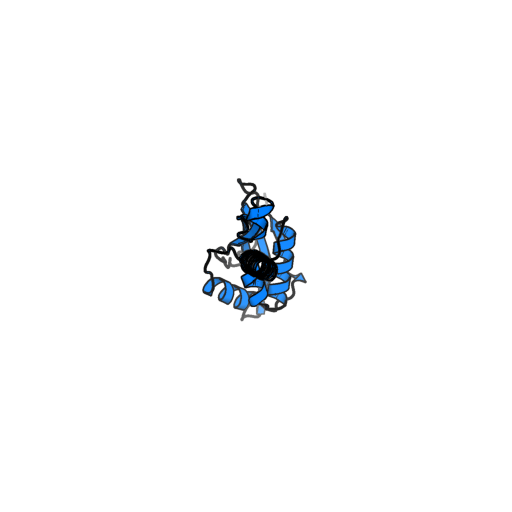864 C CA . ASN A 1 109 ? -15.565 3.166 27.784 1.00 74.00 109 ASN A CA 1
ATOM 865 C C . ASN A 1 109 ? -16.341 1.864 27.506 1.00 74.00 109 ASN A C 1
ATOM 867 O O . ASN A 1 109 ? -17.368 1.630 28.140 1.00 74.00 109 ASN A O 1
ATOM 871 N N . GLY A 1 110 ? -15.864 1.015 26.587 1.00 72.38 110 GLY A N 1
ATOM 872 C CA . GLY A 1 110 ? -16.515 -0.242 26.220 1.00 72.38 110 GLY A CA 1
ATOM 873 C C . GLY A 1 110 ? -17.564 -0.129 25.107 1.00 72.38 110 GLY A C 1
ATOM 874 O O . GLY A 1 110 ? -18.255 -1.112 24.845 1.00 72.38 110 GLY A O 1
ATOM 875 N N . ASN A 1 111 ? -17.697 1.022 24.441 1.00 77.38 111 ASN A N 1
ATOM 876 C CA . ASN A 1 111 ? -18.628 1.197 23.325 1.00 77.38 111 ASN A CA 1
ATOM 877 C C . ASN A 1 111 ? -17.963 0.845 21.997 1.00 77.38 111 ASN A C 1
ATOM 879 O O . ASN A 1 111 ? -16.830 1.246 21.739 1.00 77.38 111 ASN A O 1
ATOM 883 N N . THR A 1 112 ? -18.689 0.164 21.112 1.00 74.12 112 THR A N 1
ATOM 884 C CA . THR A 1 112 ? -18.252 -0.021 19.726 1.00 74.12 112 THR A CA 1
ATOM 885 C C . THR A 1 112 ? -18.428 1.283 18.946 1.00 74.12 112 THR A C 1
ATOM 887 O O . THR A 1 112 ? -19.534 1.801 18.816 1.00 74.12 112 THR A O 1
ATOM 890 N N . VAL A 1 113 ? -17.327 1.805 18.421 1.00 69.00 113 VAL A N 1
ATOM 891 C CA . VAL A 1 113 ? -17.222 2.974 17.554 1.00 69.00 113 VAL A CA 1
ATOM 892 C C . VAL A 1 113 ? -16.781 2.502 16.175 1.00 69.00 113 VAL A C 1
ATOM 894 O O . VAL A 1 113 ? -15.837 1.723 16.056 1.00 69.00 113 VAL A O 1
ATOM 897 N N . VAL A 1 114 ? -17.448 2.987 15.130 1.00 71.88 114 VAL A N 1
ATOM 898 C CA . VAL A 1 114 ? -17.023 2.753 13.748 1.00 71.88 114 VAL A CA 1
ATOM 899 C C . VAL A 1 114 ? -16.022 3.835 13.377 1.00 71.88 114 VAL A C 1
ATOM 901 O O . VAL A 1 114 ? -16.347 5.021 13.385 1.00 71.88 114 VAL A O 1
ATOM 904 N N . VAL A 1 115 ? -14.796 3.433 13.069 1.00 70.12 115 VAL A N 1
ATOM 905 C CA . VAL A 1 115 ? -13.758 4.341 12.593 1.00 70.12 115 VAL A CA 1
ATOM 906 C C . VAL A 1 115 ? -13.743 4.295 11.073 1.00 70.12 115 VAL A C 1
ATOM 908 O O . VAL A 1 115 ? -13.621 3.222 10.481 1.00 70.12 115 VAL A O 1
ATOM 911 N N . HIS A 1 116 ? -13.871 5.465 10.453 1.00 73.44 116 HIS A N 1
ATOM 912 C CA . HIS A 1 116 ? -13.790 5.636 9.009 1.00 73.44 116 HIS A CA 1
ATOM 913 C C . HIS A 1 116 ? -12.410 6.176 8.632 1.00 73.44 116 HIS A C 1
ATOM 915 O O . HIS A 1 116 ? -11.938 7.157 9.207 1.00 73.44 116 HIS A O 1
ATOM 921 N N . ASN A 1 117 ? -11.765 5.559 7.647 1.00 75.06 117 ASN A N 1
ATOM 922 C CA . ASN A 1 117 ? -10.513 6.040 7.083 1.00 75.06 117 ASN A CA 1
ATOM 923 C C . ASN A 1 117 ? -10.619 6.120 5.565 1.00 75.06 117 ASN A C 1
ATOM 925 O O . ASN A 1 117 ? -11.092 5.182 4.931 1.00 75.06 117 ASN A O 1
ATOM 929 N N . THR A 1 118 ? -10.153 7.216 4.977 1.00 78.12 118 THR A N 1
ATOM 930 C CA . THR A 1 118 ? -10.101 7.354 3.521 1.00 78.12 118 THR A CA 1
ATOM 931 C C . THR A 1 118 ? -8.675 7.114 3.053 1.00 78.12 118 THR A C 1
ATOM 933 O O . THR A 1 118 ? -7.766 7.893 3.331 1.00 78.12 118 THR A O 1
ATOM 936 N N . LEU A 1 119 ? -8.472 6.032 2.310 1.00 81.94 119 LEU A N 1
ATOM 937 C CA . LEU A 1 119 ? -7.242 5.782 1.578 1.00 81.94 119 LEU A CA 1
ATOM 938 C C . LEU A 1 119 ? -7.307 6.502 0.241 1.00 81.94 119 LEU A C 1
ATOM 940 O O . LEU A 1 119 ? -8.240 6.294 -0.536 1.00 81.94 119 LEU A O 1
ATOM 944 N N . HIS A 1 120 ? -6.282 7.286 -0.072 1.00 86.25 120 HIS A N 1
ATOM 945 C CA . HIS A 1 120 ? -6.107 7.797 -1.421 1.00 86.25 120 HIS A CA 1
ATOM 946 C C . HIS A 1 120 ? -5.061 6.948 -2.133 1.00 86.25 120 HIS A C 1
ATOM 948 O O . HIS A 1 120 ? -3.971 6.688 -1.628 1.00 86.25 120 HIS A O 1
ATOM 954 N N . LEU A 1 121 ? -5.412 6.488 -3.322 1.00 87.06 121 LEU A N 1
ATOM 955 C CA . LEU A 1 121 ? -4.560 5.700 -4.187 1.00 87.06 121 LEU A CA 1
ATOM 956 C C . LEU A 1 121 ? -4.257 6.526 -5.423 1.00 87.06 121 LEU A C 1
ATOM 958 O O . LEU A 1 121 ? -5.156 7.091 -6.046 1.00 87.06 121 LEU A O 1
ATOM 962 N N . GLN A 1 122 ? -2.988 6.574 -5.805 1.00 87.94 122 GLN A N 1
ATOM 963 C CA . GLN A 1 122 ? -2.570 7.283 -7.002 1.00 87.94 122 GLN A CA 1
ATOM 964 C C . GLN A 1 122 ? -1.704 6.394 -7.876 1.00 87.94 122 GLN A C 1
ATOM 966 O O . GLN A 1 122 ? -0.751 5.766 -7.415 1.00 87.94 122 GLN A O 1
ATOM 971 N N . LYS A 1 123 ? -2.023 6.378 -9.166 1.00 87.75 123 LYS A N 1
ATOM 972 C CA . LYS A 1 123 ? -1.221 5.712 -10.180 1.00 87.75 123 LYS A CA 1
ATOM 973 C C . LYS A 1 123 ? -0.072 6.630 -10.579 1.00 87.75 123 LYS A C 1
ATOM 975 O O . LYS A 1 123 ? -0.296 7.712 -11.120 1.00 87.75 123 LYS A O 1
ATOM 980 N N . GLN A 1 124 ? 1.158 6.206 -10.309 1.00 86.19 124 GLN A N 1
ATOM 981 C CA . GLN A 1 124 ? 2.371 6.979 -10.581 1.00 86.19 124 GLN A CA 1
ATOM 982 C C . GLN A 1 124 ? 3.363 6.168 -11.424 1.00 86.19 124 GLN A C 1
ATOM 984 O O . GLN A 1 124 ? 3.329 4.933 -11.392 1.00 86.19 124 GLN A O 1
ATOM 989 N N . PRO A 1 125 ? 4.237 6.838 -12.198 1.00 84.44 125 PRO A N 1
ATOM 990 C CA . PRO A 1 125 ? 5.309 6.157 -12.904 1.00 84.44 125 PRO A CA 1
ATOM 991 C C . PRO A 1 125 ? 6.277 5.504 -11.912 1.00 84.44 125 PRO A C 1
ATOM 993 O O . PRO A 1 125 ? 6.603 6.068 -10.868 1.00 84.44 125 PRO A O 1
ATOM 996 N N . ILE A 1 126 ? 6.744 4.309 -12.255 1.00 81.12 126 ILE A N 1
ATOM 997 C CA . ILE A 1 126 ? 7.743 3.574 -11.490 1.00 81.12 126 ILE A CA 1
ATOM 998 C C . ILE A 1 126 ? 9.115 4.000 -11.991 1.00 81.12 126 ILE A C 1
ATOM 1000 O O . ILE A 1 126 ? 9.470 3.761 -13.146 1.00 81.12 126 ILE A O 1
ATOM 1004 N N . GLU A 1 127 ? 9.900 4.601 -11.106 1.00 72.69 127 GLU A N 1
ATOM 1005 C CA . GLU A 1 127 ? 11.313 4.873 -11.355 1.00 72.69 127 GLU A CA 1
ATOM 1006 C C . GLU A 1 127 ? 12.122 3.594 -11.075 1.00 72.69 127 GLU A C 1
ATOM 1008 O O . GLU A 1 127 ? 12.784 3.459 -10.048 1.00 72.69 127 GLU A O 1
ATOM 1013 N N . ASP A 1 128 ? 12.019 2.612 -11.975 1.00 72.38 128 ASP A N 1
ATOM 1014 C CA . ASP A 1 128 ? 12.856 1.410 -11.960 1.00 72.38 128 ASP A CA 1
ATOM 1015 C C . ASP A 1 128 ? 13.828 1.402 -13.153 1.00 72.38 128 ASP A C 1
ATOM 1017 O O . ASP A 1 128 ? 13.585 2.060 -14.167 1.00 72.38 128 ASP A O 1
ATOM 1021 N N . PRO A 1 129 ? 14.952 0.674 -13.082 1.00 66.06 129 PRO A N 1
ATOM 1022 C CA . PRO A 1 129 ? 15.891 0.650 -14.197 1.00 66.06 129 PRO A CA 1
ATOM 1023 C C . PRO A 1 129 ? 15.359 -0.045 -15.456 1.00 66.06 129 PRO A C 1
ATOM 1025 O O . PRO A 1 129 ? 15.892 0.172 -16.541 1.00 66.06 129 PRO A O 1
ATOM 1028 N N . LEU A 1 130 ? 14.327 -0.884 -15.323 1.00 67.62 130 LEU A N 1
ATOM 1029 C CA . LEU A 1 130 ? 13.691 -1.577 -16.443 1.00 67.62 130 LEU A CA 1
ATOM 1030 C C . LEU A 1 130 ? 12.874 -0.598 -17.298 1.00 67.62 130 LEU A C 1
ATOM 1032 O O . LEU A 1 130 ? 12.786 -0.780 -18.511 1.00 67.62 130 LEU A O 1
ATOM 1036 N N . SER A 1 131 ? 12.361 0.484 -16.711 1.00 69.56 131 SER A N 1
ATOM 1037 C CA . SER A 1 131 ? 11.644 1.549 -17.416 1.00 69.56 131 SER A CA 1
ATOM 1038 C C . SER A 1 131 ? 12.488 2.235 -18.501 1.00 69.56 131 SER A C 1
ATOM 1040 O O . SER A 1 131 ? 11.941 2.715 -19.493 1.00 69.56 131 SER A O 1
ATOM 1042 N N . LEU A 1 132 ? 13.825 2.197 -18.380 1.00 65.88 132 LEU A N 1
ATOM 1043 C CA . LEU A 1 132 ? 14.756 2.690 -19.403 1.00 65.88 132 LEU A CA 1
ATOM 1044 C C . LEU A 1 132 ? 14.754 1.827 -20.675 1.00 65.88 132 LEU A C 1
ATOM 1046 O O . LEU A 1 132 ? 15.065 2.330 -21.752 1.00 65.88 132 LEU A O 1
ATOM 1050 N N . PHE A 1 133 ? 14.414 0.540 -20.557 1.00 67.06 133 PHE A N 1
ATOM 1051 C CA . PHE A 1 133 ? 14.476 -0.434 -21.653 1.00 67.06 133 PHE A CA 1
ATOM 1052 C C . PHE A 1 133 ? 13.097 -0.801 -22.208 1.00 67.06 133 PHE A C 1
ATOM 1054 O O . PHE A 1 133 ? 12.976 -1.084 -23.397 1.00 67.06 133 PHE A O 1
ATOM 1061 N N . PHE A 1 134 ? 12.063 -0.791 -21.364 1.00 71.44 134 PHE A N 1
ATOM 1062 C CA . PHE A 1 134 ? 10.712 -1.247 -21.715 1.00 71.44 134 PHE A CA 1
ATOM 1063 C C . PHE A 1 134 ? 9.670 -0.118 -21.758 1.00 71.44 134 PHE A C 1
ATOM 1065 O O . PHE A 1 134 ? 8.498 -0.377 -22.026 1.00 71.44 134 PHE A O 1
ATOM 1072 N N . GLY A 1 135 ? 10.088 1.132 -21.534 1.00 69.12 135 GLY A N 1
ATOM 1073 C CA . GLY A 1 135 ? 9.207 2.298 -21.481 1.00 69.12 135 GLY A CA 1
ATOM 1074 C C . GLY A 1 135 ? 8.630 2.564 -20.083 1.00 69.12 135 GLY A C 1
ATOM 1075 O O . GLY A 1 135 ? 8.845 1.782 -19.153 1.00 69.12 135 GLY A O 1
ATOM 1076 N N . PRO A 1 136 ? 7.910 3.688 -19.903 1.00 73.62 136 PRO A N 1
ATOM 1077 C CA . PRO A 1 136 ? 7.378 4.084 -18.605 1.00 73.62 136 PRO A CA 1
ATOM 1078 C C . PRO A 1 136 ? 6.355 3.061 -18.102 1.00 73.62 136 PRO A C 1
ATOM 1080 O O . PRO A 1 136 ? 5.336 2.800 -18.742 1.00 73.62 136 PRO A O 1
ATOM 1083 N N . ARG A 1 137 ? 6.630 2.495 -16.927 1.00 80.88 137 ARG A N 1
ATOM 1084 C CA . ARG A 1 137 ? 5.725 1.598 -16.200 1.00 80.88 137 ARG A CA 1
ATOM 1085 C C . ARG A 1 137 ? 5.008 2.391 -15.120 1.00 80.88 137 ARG A C 1
ATOM 1087 O O . ARG A 1 137 ? 5.560 3.360 -14.610 1.00 80.88 137 ARG A O 1
ATOM 1094 N N . TYR A 1 138 ? 3.803 1.974 -14.756 1.00 84.44 138 TYR A N 1
ATOM 1095 C CA . TYR A 1 138 ? 2.994 2.643 -13.740 1.00 84.44 138 TYR A CA 1
ATOM 1096 C C . TYR A 1 138 ? 2.562 1.638 -12.679 1.00 84.44 138 TYR A C 1
ATOM 1098 O O . TYR A 1 138 ? 2.233 0.507 -13.017 1.00 84.44 138 TYR A O 1
ATOM 1106 N N . SER A 1 139 ? 2.522 2.067 -11.422 1.00 89.25 139 SER A N 1
ATOM 1107 C CA . SER A 1 139 ? 1.959 1.301 -10.307 1.00 89.25 139 SER A CA 1
ATOM 1108 C C . SER A 1 139 ? 1.003 2.183 -9.523 1.00 89.25 139 SER A C 1
ATOM 1110 O O . SER A 1 139 ? 1.158 3.407 -9.494 1.00 89.25 139 SER A O 1
ATOM 1112 N N . TRP A 1 140 ? 0.024 1.565 -8.874 1.00 88.88 140 TRP A N 1
ATOM 1113 C CA . TRP A 1 140 ? -0.707 2.205 -7.790 1.00 88.88 140 TRP A CA 1
ATOM 1114 C C . TRP A 1 140 ? 0.184 2.346 -6.557 1.00 88.88 140 TRP A C 1
ATOM 1116 O O . TRP A 1 140 ? 1.007 1.473 -6.274 1.00 88.88 140 TRP A O 1
ATOM 1126 N N . PHE A 1 141 ? 0.011 3.458 -5.850 1.00 89.12 141 PHE A N 1
ATOM 1127 C CA . PHE A 1 141 ? 0.668 3.776 -4.589 1.00 89.12 141 PHE A CA 1
ATOM 1128 C C . PHE A 1 141 ? -0.340 4.362 -3.608 1.00 89.12 141 PHE A C 1
ATOM 1130 O O . PHE A 1 141 ? -1.299 5.022 -4.016 1.00 89.12 141 PHE A O 1
ATOM 1137 N N . LEU A 1 142 ? -0.080 4.159 -2.319 1.00 86.94 142 LEU A N 1
ATOM 1138 C CA . LEU A 1 142 ? -0.800 4.810 -1.235 1.00 86.94 142 LEU A CA 1
ATOM 1139 C C . LEU A 1 142 ? -0.330 6.253 -1.074 1.00 86.94 142 LEU A C 1
ATOM 1141 O O . LEU A 1 142 ? 0.868 6.552 -1.029 1.00 86.94 142 LEU A O 1
ATOM 1145 N N . VAL A 1 143 ? -1.315 7.131 -0.956 1.00 83.00 143 VAL A N 1
ATOM 1146 C CA . VAL A 1 143 ? -1.189 8.545 -0.645 1.00 83.00 143 VAL A CA 1
ATOM 1147 C C . VAL A 1 143 ? -2.064 8.755 0.588 1.00 83.00 143 VAL A C 1
ATOM 1149 O O . VAL A 1 143 ? -3.286 8.702 0.515 1.00 83.00 143 VAL A O 1
ATOM 1152 N N . MET A 1 144 ? -1.455 8.845 1.765 1.00 68.81 144 MET A N 1
ATOM 1153 C CA . MET A 1 144 ? -2.228 8.915 3.010 1.00 68.81 144 MET A CA 1
ATOM 1154 C C . MET A 1 144 ? -2.959 10.261 3.097 1.00 68.81 144 MET A C 1
ATOM 1156 O O . MET A 1 144 ? -2.346 11.307 2.871 1.00 68.81 144 MET A O 1
ATOM 1160 N N . GLY A 1 145 ? -4.258 10.213 3.398 1.00 55.16 145 GLY A N 1
ATOM 1161 C CA . GLY A 1 145 ? -5.108 11.372 3.683 1.00 55.16 145 GLY A CA 1
ATOM 1162 C C . GLY A 1 145 ? -5.528 11.406 5.150 1.00 55.16 145 GLY A C 1
ATOM 1163 O O . GLY A 1 145 ? -5.306 10.446 5.886 1.00 55.16 145 GLY A O 1
ATOM 1164 N N . GLU A 1 146 ? -6.098 12.530 5.584 1.00 47.09 146 GLU A N 1
ATOM 1165 C CA . GLU A 1 146 ? -6.512 12.750 6.974 1.00 47.09 146 GLU A CA 1
ATOM 1166 C C . GLU A 1 146 ? -7.494 11.677 7.466 1.00 47.09 146 GLU A C 1
ATOM 1168 O O . GLU A 1 146 ? -8.580 11.495 6.915 1.00 47.09 146 GLU A O 1
ATOM 1173 N N . THR A 1 147 ? -7.144 11.006 8.564 1.00 49.28 147 THR A N 1
ATOM 1174 C CA . THR A 1 147 ? -8.084 10.167 9.312 1.00 49.28 147 THR A CA 1
ATOM 1175 C C . THR A 1 147 ? -9.066 11.072 10.052 1.00 49.28 147 THR A C 1
ATOM 1177 O O . THR A 1 147 ? -8.676 11.792 10.970 1.00 49.28 147 THR A O 1
ATOM 1180 N N . THR A 1 148 ? -10.341 11.048 9.666 1.00 43.34 148 THR A N 1
ATOM 1181 C CA . THR A 1 148 ? -11.407 11.764 10.379 1.00 43.34 148 THR A CA 1
ATOM 1182 C C . THR A 1 148 ? -12.167 10.781 11.265 1.00 43.34 148 THR A C 1
ATOM 1184 O O . THR A 1 148 ? -12.946 9.964 10.782 1.00 43.34 148 THR A O 1
ATOM 1187 N N . GLU A 1 149 ? -11.958 10.853 12.581 1.00 41.03 149 GLU A N 1
ATOM 1188 C CA . GLU A 1 149 ? -12.823 10.165 13.542 1.00 41.03 149 GLU A CA 1
ATOM 1189 C C . GLU A 1 149 ? -14.169 10.900 13.582 1.00 41.03 149 GLU A C 1
ATOM 1191 O O . GLU A 1 149 ? -14.301 11.961 14.194 1.00 41.03 149 GLU A O 1
ATOM 1196 N N . LEU A 1 150 ? -15.174 10.374 12.882 1.00 37.72 150 LEU A N 1
ATOM 1197 C CA . LEU A 1 150 ? -16.533 10.889 12.997 1.00 37.72 150 LEU A CA 1
ATOM 1198 C C . LEU A 1 150 ? -17.207 10.234 14.210 1.00 37.72 150 LEU A C 1
ATOM 1200 O O . LEU A 1 150 ? -17.286 9.005 14.265 1.00 37.72 150 LEU A O 1
ATOM 1204 N N . PRO A 1 151 ? -17.711 11.012 15.188 1.00 32.69 151 PRO A N 1
ATOM 1205 C CA . PRO A 1 151 ? -18.544 10.449 16.237 1.00 32.69 151 PRO A CA 1
ATOM 1206 C C . PRO A 1 151 ? -19.813 9.871 15.606 1.00 32.69 151 PRO A C 1
ATOM 1208 O O . PRO A 1 151 ? -20.399 10.482 14.707 1.00 32.69 151 PRO A O 1
ATOM 1211 N N . ILE A 1 152 ? -20.260 8.714 16.102 1.00 46.72 152 ILE A N 1
ATOM 1212 C CA . ILE A 1 152 ? -21.574 8.167 15.761 1.00 46.72 152 ILE A CA 1
ATOM 1213 C C . ILE A 1 152 ? -22.606 9.194 16.232 1.00 46.72 152 ILE A C 1
ATOM 1215 O O . ILE A 1 152 ? -22.913 9.299 17.417 1.00 46.72 152 ILE A O 1
ATOM 1219 N N . THR A 1 153 ? -23.122 9.991 15.302 1.00 42.56 153 THR A N 1
ATOM 1220 C CA . THR A 1 153 ? -24.434 10.594 15.489 1.00 42.56 153 THR A CA 1
ATOM 1221 C C . THR A 1 153 ? -25.419 9.489 15.170 1.00 42.56 153 THR A C 1
ATOM 1223 O O . THR A 1 153 ? -25.349 8.888 14.096 1.00 42.56 153 THR A O 1
ATOM 1226 N N . ASP A 1 154 ? -26.270 9.161 16.142 1.00 40.16 154 ASP A N 1
ATOM 1227 C CA . ASP A 1 154 ? -27.366 8.217 15.952 1.00 40.16 154 ASP A CA 1
ATOM 1228 C C . ASP A 1 154 ? -28.030 8.466 14.588 1.00 40.16 154 ASP A C 1
ATOM 1230 O O . ASP A 1 154 ? -28.232 9.633 14.217 1.00 40.16 154 ASP A O 1
ATOM 1234 N N . PRO A 1 155 ? -28.389 7.414 13.823 1.00 44.19 155 PRO A N 1
ATOM 1235 C CA . PRO A 1 155 ? -29.186 7.608 12.620 1.00 44.19 155 PRO A CA 1
ATOM 1236 C C . PRO A 1 155 ? -30.398 8.468 12.996 1.00 44.19 155 PRO A C 1
ATOM 1238 O O . PRO A 1 155 ? -30.966 8.243 14.071 1.00 44.19 155 PRO A O 1
ATOM 1241 N N . PRO A 1 156 ? -30.792 9.455 12.164 1.00 41.19 156 PRO A N 1
ATOM 1242 C CA . PRO A 1 156 ? -31.862 10.377 12.510 1.00 41.19 156 PRO A CA 1
ATOM 1243 C C . PRO A 1 156 ? -33.044 9.558 13.001 1.00 41.19 156 PRO A C 1
ATOM 1245 O O . PRO A 1 156 ? -33.528 8.678 12.279 1.00 41.19 156 PRO A O 1
ATOM 1248 N N . ALA A 1 157 ? -33.433 9.791 14.261 1.00 41.72 157 ALA A N 1
ATOM 1249 C CA . ALA A 1 157 ? -34.533 9.096 14.899 1.00 41.72 157 ALA A CA 1
ATOM 1250 C C . ALA A 1 157 ? -35.681 9.068 13.895 1.00 41.72 157 ALA A C 1
ATOM 1252 O O . ALA A 1 157 ? -36.158 10.130 13.490 1.00 41.72 157 ALA A O 1
ATOM 1253 N N . ARG A 1 158 ? -36.045 7.865 13.420 1.00 44.25 158 ARG A N 1
ATOM 1254 C CA . ARG A 1 158 ? -37.143 7.675 12.469 1.00 44.25 158 ARG A CA 1
ATOM 1255 C C . ARG A 1 158 ? -38.310 8.495 12.987 1.00 44.25 158 ARG A C 1
ATOM 1257 O O . ARG A 1 158 ? -38.871 8.163 14.032 1.00 44.25 158 ARG A O 1
ATOM 1264 N N . GLY A 1 159 ? -38.609 9.586 12.287 1.00 35.59 159 GLY A N 1
ATOM 1265 C CA . GLY A 1 159 ? -39.653 10.510 12.673 1.00 35.59 159 GLY A CA 1
ATOM 1266 C C . GLY A 1 159 ? -40.946 9.732 12.831 1.00 35.59 159 GLY A C 1
ATOM 1267 O O . GLY A 1 159 ? -41.549 9.304 11.849 1.00 35.59 159 GLY A O 1
ATOM 1268 N N . ARG A 1 160 ? -41.372 9.545 14.081 1.00 47.59 160 ARG A N 1
ATOM 1269 C CA . ARG A 1 160 ? -42.780 9.378 14.409 1.00 47.59 160 ARG A CA 1
ATOM 1270 C C . ARG A 1 160 ? -43.450 10.698 14.046 1.00 47.59 160 ARG A C 1
ATOM 1272 O O . ARG A 1 160 ? -43.527 11.596 14.874 1.00 47.59 160 ARG A O 1
ATOM 1279 N N . PHE A 1 161 ? -43.922 10.809 12.814 1.00 44.28 161 PHE A N 1
ATOM 1280 C CA . PHE A 1 161 ? -45.018 11.709 12.498 1.00 44.28 161 PHE A CA 1
ATOM 1281 C C . PHE A 1 161 ? -46.254 10.844 12.300 1.00 44.28 161 PHE A C 1
ATOM 1283 O O . PHE A 1 161 ? -46.503 10.283 11.240 1.00 44.28 161 PHE A O 1
ATOM 1290 N N . SER A 1 162 ? -46.969 10.675 13.407 1.00 45.50 162 SER A N 1
ATOM 1291 C CA . SER A 1 162 ? -48.399 10.413 13.421 1.00 45.50 162 SER A CA 1
ATOM 1292 C C . SER A 1 162 ? -49.110 11.576 12.730 1.00 45.50 162 SER A C 1
ATOM 1294 O O . SER A 1 162 ? -49.016 12.711 13.204 1.00 45.50 162 SER A O 1
ATOM 1296 N N . GLY A 1 163 ? -49.798 11.274 11.635 1.00 40.91 163 GLY A N 1
ATOM 1297 C CA . GLY A 1 163 ? -50.775 12.119 10.958 1.00 40.91 163 GLY A CA 1
ATOM 1298 C C . GLY A 1 163 ? -51.842 11.219 10.367 1.00 40.91 163 GLY A C 1
ATOM 1299 O O . GLY A 1 163 ? -51.438 10.245 9.693 1.00 40.91 163 GLY A O 1
#

Sequence (163 aa):
MRNIAIFIVIVITGGTLLSIIALVLTRPTRPVYDQPDALVQVYLNALEQNDRQQIETLLAPKYHFQRELEQTLQTYGGLPLEHVRLSYGQTESPFFVTAELCADRTDANGNTVVVHNTLHLQKQPIEDPLSLFFGPRYSWFLVMGETTELPITDPPARGRFSG

Radius of gyration: 24.39 Å; chains: 1; bounding box: 103×22×58 Å

pLDDT: mean 71.12, std 13.9, range [32.69, 90.56]

Secondary structure (DSSP, 8-state):
-HHHHHHHHHHHHHHHHHHHHHHHHHS-PPPP-SSHHHHHHHHHHHHHTT-HHHHHHHB-TT---HHHHHHHHHHHTT--GGG-EEEEEP-SSTTEEEEEEEEEEE-TTS-EEEEEEEEEEEEEE---TTHHHH---EEEEEEE-------------------

Foldseek 3Di:
DVVVVVVVCCCVVVVVVVVVVVVQVPDPFQDFAPDVVVLVVQCLVCQLQLPLVSLVSQADPPDDCVPVSVVSSVVRRNDDCVQWDWDWDDDPDPFKIKIKTWGWDQDPVRDTAIWIAIWIKGKDWGPGPCCVVPNTDIGIGTDGDDRDRDGDPDDPDPDPPDD